Protein AF-A0A9D2RZL6-F1 (afdb_monomer_lite)

Radius of gyration: 19.82 Å; chains: 1; bounding box: 41×47×48 Å

Organism: NCBI:txid2838416

Secondary structure (DSSP, 8-state):
---HHHHHHHHHHHHHHHHHHHHHHTT--EEEEETTTSHHHHHHHHHHHHHTT-S-EEEEE---GGGGHHHHHHH-HHHHHHHHHSTT--SBHHHHHHHHT--HHHHHHHHHHHT--TT-B--HHHHHHHHHHHTT-HHHH--

Foldseek 3Di:
DDCVVVVVVVVLLVVLVVVLVVCVVVVNQEDEAEPPPRPSSLVSNVVCCVVVVNSHHYYYDYDDPLVVLLVCLQVPVLVSLCVQLDPPHDQFLLSSLVSSNDDPVLSVLQCVQVVHDRRHGADSVNSVVCSVVLVPRCSNSPD

Structure (mmCIF, N/CA/C/O backbone):
data_AF-A0A9D2RZL6-F1
#
_entry.id   AF-A0A9D2RZL6-F1
#
loop_
_atom_site.group_PDB
_atom_site.id
_atom_site.type_symbol
_atom_site.label_atom_id
_atom_site.label_alt_id
_atom_site.label_comp_id
_atom_site.label_asym_id
_atom_site.label_entity_id
_atom_site.label_seq_id
_atom_site.pdbx_PDB_ins_code
_atom_site.Cartn_x
_atom_site.Cartn_y
_atom_site.Cartn_z
_atom_site.occupancy
_atom_site.B_iso_or_equiv
_atom_site.auth_seq_id
_atom_site.auth_comp_id
_atom_site.auth_asym_id
_atom_site.auth_atom_id
_atom_site.pdbx_PDB_model_num
ATOM 1 N N . M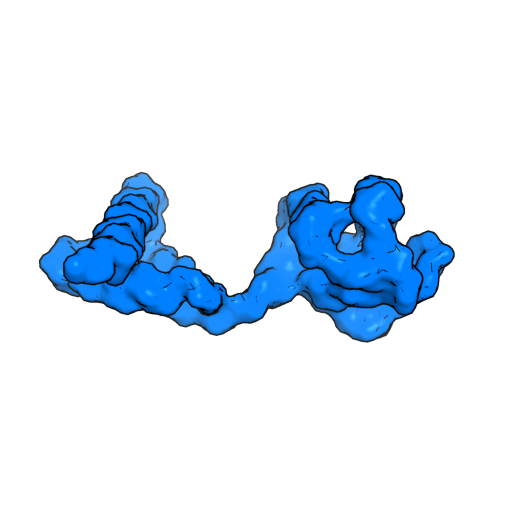ET A 1 1 ? -14.594 33.583 4.402 1.00 56.88 1 MET A N 1
ATOM 2 C CA . MET A 1 1 ? -14.049 32.587 5.346 1.00 56.88 1 MET A CA 1
ATOM 3 C C . MET A 1 1 ? -13.731 31.354 4.526 1.00 56.88 1 MET A C 1
ATOM 5 O O . MET A 1 1 ? -14.612 30.902 3.80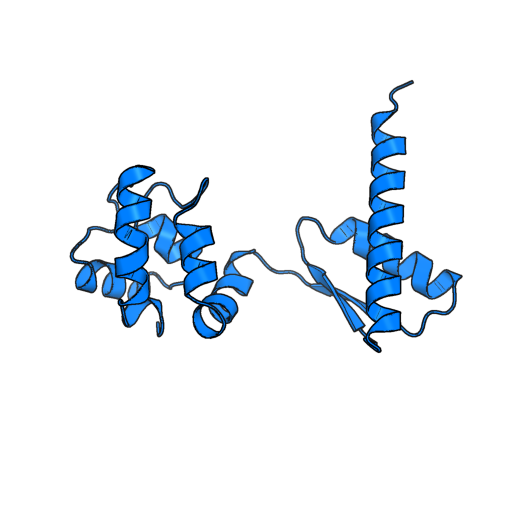8 1.00 56.88 1 MET A O 1
ATOM 9 N N . ASP A 1 2 ? -12.476 30.916 4.516 1.00 72.44 2 ASP A N 1
ATOM 10 C CA . ASP A 1 2 ? -12.023 29.840 3.632 1.00 72.44 2 ASP A CA 1
ATOM 11 C C . ASP A 1 2 ? -12.691 28.513 4.038 1.00 72.44 2 ASP A C 1
ATOM 13 O O . ASP A 1 2 ? -12.545 28.059 5.172 1.00 72.44 2 ASP A O 1
ATOM 17 N N . SER A 1 3 ? -13.515 27.939 3.158 1.00 84.38 3 SER A N 1
ATOM 18 C CA . SER A 1 3 ? -14.341 26.756 3.447 1.00 84.38 3 SER A CA 1
ATOM 19 C C . SER A 1 3 ? -13.577 25.439 3.297 1.00 84.38 3 SER A C 1
ATOM 21 O O . SER A 1 3 ? -14.080 24.386 3.695 1.00 84.38 3 SER A O 1
ATOM 23 N N . ALA A 1 4 ? -12.363 25.480 2.739 1.00 86.50 4 ALA A N 1
ATOM 24 C CA . ALA A 1 4 ? -11.558 24.294 2.466 1.00 86.50 4 ALA A CA 1
ATOM 25 C C . ALA A 1 4 ? -11.280 23.420 3.711 1.00 86.50 4 ALA A C 1
ATOM 27 O O . ALA A 1 4 ? -11.463 22.203 3.612 1.00 86.50 4 ALA A O 1
ATOM 28 N N . PRO A 1 5 ? -10.935 23.968 4.897 1.00 88.00 5 PRO A N 1
ATOM 29 C CA . PRO A 1 5 ? -10.689 23.150 6.087 1.00 88.00 5 PRO A CA 1
ATOM 30 C C . PRO A 1 5 ? -11.936 22.406 6.576 1.00 88.00 5 PRO A C 1
ATOM 32 O O . PRO A 1 5 ? -11.847 21.249 6.981 1.00 88.00 5 PRO A O 1
ATOM 35 N N . VAL A 1 6 ? -13.110 23.043 6.503 1.00 91.19 6 VAL A N 1
ATOM 36 C CA . VAL A 1 6 ? -14.385 22.443 6.931 1.00 91.19 6 VAL A CA 1
ATOM 37 C C . VAL A 1 6 ? -14.780 21.302 5.998 1.00 91.19 6 VAL A C 1
ATOM 39 O O . VAL A 1 6 ? -15.152 20.225 6.461 1.00 91.19 6 VAL A O 1
ATOM 42 N N . ILE A 1 7 ? -14.652 21.517 4.686 1.00 92.25 7 ILE A N 1
ATOM 43 C CA . ILE A 1 7 ? -14.928 20.489 3.676 1.00 92.25 7 ILE A CA 1
ATOM 44 C C . ILE A 1 7 ? -13.986 19.296 3.866 1.00 92.25 7 ILE A C 1
ATOM 46 O O . ILE A 1 7 ? -14.442 18.153 3.877 1.00 92.25 7 ILE A O 1
ATOM 50 N N . LEU A 1 8 ? -12.689 19.551 4.072 1.00 89.75 8 LEU A N 1
ATOM 51 C CA . LEU A 1 8 ? -11.700 18.497 4.291 1.00 89.75 8 LEU A CA 1
ATOM 52 C C . LEU A 1 8 ? -11.987 17.703 5.570 1.00 89.75 8 LEU A C 1
ATOM 54 O O . LEU A 1 8 ? -11.984 16.475 5.535 1.00 89.75 8 LEU A O 1
ATOM 58 N N . ALA A 1 9 ? -12.274 18.386 6.681 1.00 89.69 9 ALA A N 1
ATOM 59 C CA . ALA A 1 9 ? -12.614 17.737 7.942 1.00 89.69 9 ALA A CA 1
ATOM 60 C C . ALA A 1 9 ? -13.859 16.850 7.802 1.00 89.69 9 ALA A C 1
ATOM 62 O O . ALA A 1 9 ? -13.874 15.721 8.295 1.00 89.69 9 ALA A O 1
ATOM 63 N N . ARG A 1 10 ? -14.881 17.326 7.076 1.00 92.38 10 ARG A N 1
ATOM 64 C CA . ARG A 1 10 ? -16.096 16.549 6.823 1.00 92.38 10 ARG A CA 1
ATOM 65 C C . ARG A 1 10 ? -15.820 15.318 5.967 1.00 92.38 10 ARG A C 1
ATOM 67 O O . ARG A 1 10 ? -16.194 14.221 6.365 1.00 92.38 10 ARG A O 1
ATOM 74 N N . ALA A 1 11 ? -15.122 15.485 4.846 1.00 94.44 11 ALA A N 1
ATOM 75 C CA . ALA A 1 11 ? -14.778 14.381 3.956 1.00 94.44 11 ALA A CA 1
ATOM 76 C C . ALA A 1 11 ? -13.940 13.311 4.673 1.00 94.44 11 ALA A C 1
ATOM 78 O O . ALA A 1 11 ? -14.187 12.114 4.524 1.00 94.44 11 ALA A O 1
ATOM 79 N N . LEU A 1 12 ? -12.981 13.740 5.497 1.00 94.25 12 LEU A N 1
ATOM 80 C CA . LEU A 1 12 ? -12.170 12.851 6.318 1.00 94.25 12 LEU A CA 1
ATOM 81 C C . LEU A 1 12 ? -13.017 12.084 7.344 1.00 94.25 12 LEU A C 1
ATOM 83 O O . LEU A 1 12 ? -12.820 10.880 7.534 1.00 94.25 12 LEU A O 1
ATOM 87 N N . GLY A 1 13 ? -13.960 12.772 7.990 1.00 95.25 13 GLY A N 1
ATOM 88 C CA . GLY A 1 13 ? -14.893 12.175 8.939 1.00 95.25 13 GLY A CA 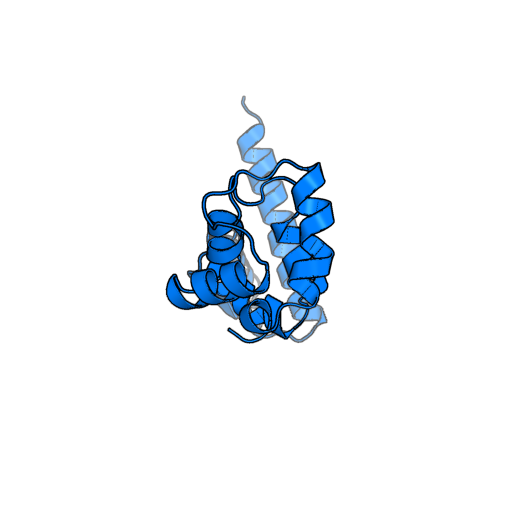1
ATOM 89 C C . GLY A 1 13 ? -15.798 11.138 8.306 1.00 95.25 13 GLY A C 1
ATOM 90 O O . GLY A 1 13 ? -15.841 10.004 8.782 1.00 95.25 13 GLY A O 1
ATOM 91 N N . ASP A 1 14 ? -16.442 11.497 7.202 1.00 96.69 14 ASP A N 1
ATOM 92 C CA . ASP A 1 14 ? -17.338 10.606 6.472 1.00 96.69 14 ASP A CA 1
ATOM 93 C C . ASP A 1 14 ? -16.578 9.366 5.964 1.00 96.69 14 ASP A C 1
ATOM 95 O O . ASP A 1 14 ? -17.045 8.238 6.133 1.00 96.69 14 ASP A O 1
ATOM 99 N N . PHE A 1 15 ? -15.358 9.540 5.436 1.00 96.94 15 PHE A N 1
ATOM 100 C CA . PHE A 1 15 ? -14.502 8.423 5.023 1.00 96.94 15 PHE A CA 1
ATOM 101 C C . PHE A 1 15 ? -14.137 7.497 6.191 1.00 96.94 15 PHE A C 1
ATOM 103 O O . PHE A 1 15 ? -14.213 6.274 6.065 1.00 96.94 15 PHE A O 1
ATOM 110 N N . THR A 1 16 ? -13.743 8.067 7.332 1.00 97.50 16 THR A N 1
ATOM 111 C CA . THR A 1 16 ? -13.306 7.284 8.496 1.00 97.50 16 THR A CA 1
ATOM 112 C C . THR A 1 16 ? -14.469 6.488 9.085 1.00 97.50 16 THR A C 1
ATOM 114 O O . THR A 1 16 ? -14.325 5.295 9.352 1.00 97.50 16 THR A O 1
ATOM 117 N N . GLN A 1 17 ? -15.644 7.110 9.215 1.00 97.75 17 GLN A N 1
ATOM 118 C CA . GLN A 1 17 ? -16.865 6.434 9.661 1.00 97.75 17 GLN A CA 1
ATOM 119 C C . GLN A 1 17 ? -17.269 5.310 8.709 1.00 97.75 17 GLN A C 1
ATOM 121 O O . GLN A 1 17 ? -17.562 4.200 9.153 1.00 97.75 17 GLN A O 1
ATOM 126 N N . TRP A 1 18 ? -17.226 5.568 7.399 1.00 98.19 18 TRP A N 1
ATOM 127 C CA . TRP A 1 18 ? -17.480 4.545 6.392 1.00 98.19 18 TRP A CA 1
ATOM 128 C C . TRP A 1 18 ? -16.513 3.360 6.534 1.00 98.19 18 TRP A C 1
ATOM 130 O O . TRP A 1 18 ? -16.955 2.211 6.557 1.00 98.19 18 TRP A O 1
ATOM 140 N N . ALA A 1 19 ? -15.210 3.613 6.698 1.00 97.88 19 ALA A N 1
ATOM 141 C CA . ALA A 1 19 ? -14.206 2.561 6.853 1.00 97.88 19 ALA A CA 1
ATOM 142 C C . ALA A 1 19 ? -14.442 1.705 8.113 1.00 97.88 19 ALA A C 1
ATOM 144 O O . ALA A 1 19 ? -14.379 0.475 8.039 1.00 97.88 19 ALA A O 1
ATOM 145 N N . LEU A 1 20 ? -14.774 2.334 9.246 1.00 98.12 20 LEU A N 1
ATOM 146 C CA . LEU A 1 20 ? -15.134 1.632 10.483 1.00 98.12 20 LEU A CA 1
ATOM 147 C C . LEU A 1 20 ? -16.411 0.800 10.313 1.00 98.12 20 LEU A C 1
ATOM 149 O O . LEU A 1 20 ? -16.426 -0.374 10.675 1.00 98.12 20 LEU A O 1
ATOM 153 N N . GLY A 1 21 ? -17.455 1.358 9.694 1.00 98.12 21 GLY A N 1
ATOM 154 C CA . GLY A 1 21 ? -18.700 0.635 9.417 1.00 98.12 21 GLY A CA 1
ATOM 155 C C . GLY A 1 21 ? -18.480 -0.598 8.537 1.00 98.12 21 GLY A C 1
ATOM 156 O O . GLY A 1 21 ? -19.038 -1.665 8.796 1.00 98.12 21 GLY A O 1
ATOM 157 N N . ARG A 1 22 ? -17.599 -0.495 7.534 1.00 98.44 22 ARG A N 1
ATOM 158 C CA . ARG A 1 22 ? -17.184 -1.638 6.705 1.00 98.44 22 ARG A CA 1
ATOM 159 C C . ARG A 1 22 ? -16.444 -2.700 7.516 1.00 98.44 22 ARG A C 1
ATOM 161 O O . ARG A 1 22 ? -16.693 -3.884 7.304 1.00 98.44 22 ARG A O 1
ATOM 168 N N . ALA A 1 23 ? -15.558 -2.295 8.425 1.00 98.00 23 ALA A N 1
ATOM 169 C CA . ALA A 1 23 ? -14.838 -3.220 9.295 1.00 98.00 23 ALA A CA 1
ATOM 170 C C . ALA A 1 23 ? -15.794 -3.971 10.237 1.00 98.00 23 ALA A C 1
ATOM 172 O O . ALA A 1 23 ? -15.713 -5.196 10.316 1.00 98.00 23 ALA A O 1
ATOM 173 N N . LEU A 1 24 ? -16.753 -3.270 10.856 1.00 97.81 24 LEU A N 1
ATOM 174 C CA . LEU A 1 24 ? -17.792 -3.881 11.695 1.00 97.81 24 LEU A CA 1
ATOM 175 C C . LEU A 1 24 ? -18.612 -4.910 10.914 1.00 97.81 24 LEU A C 1
ATOM 177 O O . LEU A 1 24 ? -18.731 -6.055 11.342 1.00 97.81 24 LEU A O 1
ATOM 181 N N . ALA A 1 25 ? -19.122 -4.526 9.739 1.00 98.12 25 ALA A N 1
ATOM 182 C CA . ALA A 1 25 ? -19.927 -5.407 8.894 1.00 98.12 25 ALA A CA 1
ATOM 183 C C . ALA A 1 25 ? -19.163 -6.664 8.437 1.00 98.12 25 ALA A C 1
ATOM 185 O O . ALA A 1 25 ? -19.767 -7.706 8.204 1.00 98.12 25 ALA A O 1
ATOM 186 N N . ALA A 1 26 ? -17.837 -6.573 8.315 1.00 97.56 26 ALA A N 1
ATOM 187 C CA . ALA A 1 26 ? -16.967 -7.685 7.943 1.00 97.56 26 ALA A CA 1
ATOM 188 C C . ALA A 1 26 ? -16.423 -8.482 9.147 1.00 97.56 26 ALA A C 1
ATOM 190 O O . ALA A 1 26 ? -15.617 -9.390 8.949 1.00 97.56 26 ALA A O 1
ATOM 191 N N . GLY A 1 27 ? -16.799 -8.140 10.387 1.00 97.25 27 GLY A N 1
ATOM 192 C CA . GLY A 1 27 ? -16.261 -8.773 11.598 1.00 97.25 27 GLY A CA 1
ATOM 193 C C . GLY A 1 27 ? -14.766 -8.510 11.833 1.00 97.25 27 GLY A C 1
ATOM 194 O O . GLY A 1 27 ? -14.103 -9.250 12.562 1.00 97.25 27 GLY A O 1
ATOM 195 N N . VAL A 1 28 ? -14.203 -7.471 11.210 1.00 97.69 28 VAL A N 1
ATOM 196 C CA . VAL A 1 28 ? -12.790 -7.106 11.340 1.00 97.69 28 VAL A CA 1
ATOM 197 C C . VAL A 1 28 ? -12.572 -6.395 12.669 1.00 97.69 28 VAL A C 1
ATOM 199 O O . VAL A 1 28 ? -13.073 -5.299 12.892 1.00 97.69 28 VAL A O 1
ATOM 202 N N . ARG A 1 29 ? -11.759 -6.999 13.539 1.00 97.31 29 ARG A N 1
ATOM 203 C CA . ARG A 1 29 ? -11.442 -6.456 14.871 1.00 97.31 29 ARG A CA 1
ATOM 204 C C . ARG A 1 29 ? -10.268 -5.484 14.897 1.00 97.31 29 ARG A C 1
ATOM 206 O O . ARG A 1 29 ? -10.030 -4.847 15.917 1.00 97.31 29 ARG A O 1
ATOM 213 N N . ARG A 1 30 ? -9.496 -5.402 13.811 1.00 97.81 30 ARG A N 1
ATOM 214 C CA . ARG A 1 30 ? -8.318 -4.539 13.729 1.00 97.81 30 ARG A CA 1
ATOM 215 C C . ARG A 1 30 ? -8.208 -3.891 12.361 1.00 97.81 30 ARG A C 1
ATOM 217 O O . ARG A 1 30 ? -8.102 -4.592 11.356 1.00 97.81 30 ARG A O 1
ATOM 224 N N . LEU A 1 31 ? -8.182 -2.564 12.342 1.00 96.69 31 LEU A N 1
ATOM 225 C CA . LEU A 1 31 ? -8.060 -1.767 11.129 1.00 96.69 31 LEU A CA 1
ATOM 226 C C . LEU A 1 31 ? -6.701 -1.065 11.101 1.00 96.69 31 LEU A C 1
ATOM 228 O O . LEU A 1 31 ? -6.343 -0.337 12.025 1.00 96.69 31 LEU A O 1
ATOM 232 N N . TYR A 1 32 ? -5.943 -1.295 10.030 1.00 95.00 32 TYR A N 1
ATOM 233 C CA . TYR A 1 32 ? -4.635 -0.679 9.829 1.00 95.00 32 TYR A CA 1
ATOM 234 C C . TYR A 1 32 ? -4.742 0.514 8.884 1.00 95.00 32 TYR A C 1
ATOM 236 O O . TYR A 1 32 ? -5.174 0.379 7.739 1.00 95.00 32 TYR A O 1
ATOM 244 N N . PHE A 1 33 ? -4.280 1.665 9.351 1.00 93.62 33 PHE A N 1
ATOM 245 C CA . PHE A 1 33 ? -4.144 2.879 8.565 1.00 93.62 33 PHE A CA 1
ATOM 246 C C . PHE A 1 33 ? -2.693 3.031 8.120 1.00 93.62 33 PHE A C 1
ATOM 248 O O . PHE A 1 33 ? -1.770 3.032 8.936 1.00 93.62 33 PHE A O 1
ATOM 255 N N . LEU A 1 34 ? -2.485 3.131 6.810 1.00 90.56 34 LEU A N 1
ATOM 256 C CA . LEU A 1 34 ? -1.148 3.175 6.223 1.00 90.56 34 LEU A CA 1
ATOM 257 C C . LEU A 1 34 ? -0.587 4.597 6.210 1.00 90.56 34 LEU A C 1
ATOM 259 O O . LEU A 1 34 ? -1.323 5.572 6.049 1.00 90.56 34 LEU A O 1
ATOM 263 N N . SER A 1 35 ? 0.735 4.715 6.319 1.00 85.62 35 SER A N 1
ATOM 264 C CA . SER A 1 35 ? 1.399 6.017 6.254 1.00 85.62 35 SER A CA 1
ATOM 265 C C . SER A 1 35 ? 1.158 6.788 4.948 1.00 85.62 35 SER A C 1
ATOM 267 O O . SER A 1 35 ? 0.837 6.189 3.921 1.00 85.62 35 SER A O 1
ATOM 269 N N . ARG A 1 36 ? 1.364 8.117 5.004 1.00 81.88 36 ARG A N 1
ATOM 270 C CA . ARG A 1 36 ? 1.035 9.160 4.004 1.00 81.88 36 ARG A CA 1
ATOM 271 C C . ARG A 1 36 ? -0.375 9.729 4.156 1.00 81.88 36 ARG A C 1
ATOM 273 O O . ARG A 1 36 ? -0.506 10.864 4.589 1.00 81.88 36 ARG A O 1
ATOM 280 N N . ASP A 1 37 ? -1.398 8.934 3.863 1.00 87.12 37 ASP A N 1
ATOM 281 C CA . ASP A 1 37 ? -2.789 9.417 3.834 1.00 87.12 37 ASP A CA 1
ATOM 282 C C . ASP A 1 37 ? -3.601 8.941 5.055 1.00 87.12 37 ASP A C 1
ATOM 284 O O . ASP A 1 37 ? -4.675 9.461 5.340 1.00 87.12 37 ASP A O 1
ATOM 288 N N . GLY A 1 38 ? -3.087 7.959 5.805 1.00 92.06 38 GLY A N 1
ATOM 289 C CA . GLY A 1 38 ? -3.798 7.324 6.914 1.00 92.06 38 GLY A CA 1
ATOM 290 C C . GLY A 1 38 ? -3.594 7.956 8.290 1.00 92.06 38 GLY A C 1
ATOM 291 O O . GLY A 1 38 ? -4.251 7.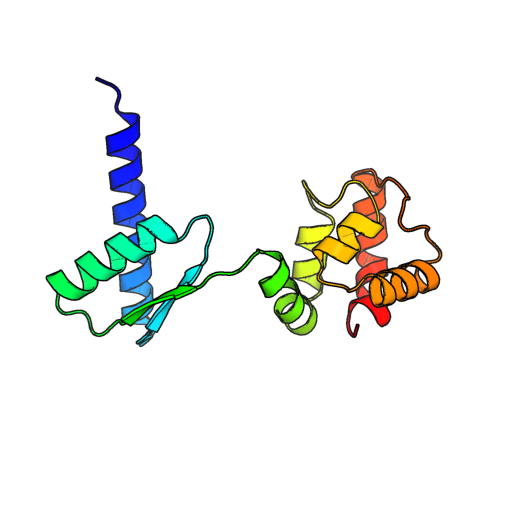513 9.222 1.00 92.06 38 GLY A O 1
ATOM 292 N N . TRP A 1 39 ? -2.743 8.978 8.451 1.00 94.00 39 TRP A N 1
ATOM 293 C CA . TRP A 1 39 ? -2.472 9.564 9.776 1.00 94.00 39 TRP A CA 1
ATOM 294 C C . TRP A 1 39 ? -3.714 10.204 10.406 1.00 94.00 39 TRP A C 1
ATOM 296 O O . TRP A 1 39 ? -4.100 9.860 11.520 1.00 94.00 39 TRP A O 1
ATOM 306 N N . TYR A 1 40 ? -4.378 11.107 9.684 1.00 95.00 40 TYR A N 1
ATOM 307 C CA . TYR A 1 40 ? -5.579 11.758 10.204 1.00 95.00 40 TYR A CA 1
ATOM 308 C C . TYR A 1 40 ? -6.787 10.810 10.319 1.00 95.00 40 TYR A C 1
ATOM 310 O O . TYR A 1 40 ? -7.447 10.851 11.357 1.00 95.00 40 TYR A O 1
ATOM 318 N N . PRO A 1 41 ? -7.062 9.908 9.349 1.00 96.25 41 PRO A N 1
ATOM 319 C CA . PRO A 1 41 ? -8.078 8.870 9.529 1.00 96.25 41 PRO A CA 1
ATOM 320 C C . PRO A 1 41 ? -7.808 7.951 10.725 1.00 96.25 41 PRO A C 1
ATOM 322 O O . PRO A 1 41 ? -8.746 7.562 11.407 1.00 96.25 41 PRO A O 1
ATOM 325 N N . PHE A 1 42 ? -6.542 7.624 11.010 1.00 97.38 42 PHE A N 1
ATOM 326 C CA . PHE A 1 42 ? -6.161 6.837 12.184 1.00 97.38 42 PHE A CA 1
ATOM 327 C C . PHE A 1 42 ? -6.546 7.544 13.481 1.00 97.38 42 PHE A C 1
ATOM 329 O O . PHE A 1 42 ? -7.262 6.970 14.297 1.00 97.38 42 PHE A O 1
ATOM 336 N N . GLN A 1 43 ? -6.123 8.801 13.638 1.00 97.12 43 GLN A N 1
ATOM 337 C CA . GLN A 1 43 ? -6.426 9.601 14.826 1.00 97.12 43 GLN A CA 1
ATOM 338 C C . GLN A 1 43 ? -7.936 9.757 15.032 1.00 97.12 43 GLN A C 1
ATOM 340 O O . GLN A 1 43 ? -8.445 9.599 16.143 1.00 97.12 43 GLN A O 1
ATOM 345 N N . LEU A 1 44 ? -8.670 10.016 13.948 1.00 96.94 44 LEU A N 1
ATOM 346 C CA . LEU A 1 44 ? -10.121 10.111 14.005 1.00 96.94 44 LEU A CA 1
ATOM 347 C C . LEU A 1 44 ? -10.768 8.757 14.316 1.00 96.94 44 LEU A C 1
ATOM 349 O O . LEU A 1 44 ? -11.682 8.691 15.130 1.00 96.94 44 LEU A O 1
ATOM 353 N N . GLY A 1 45 ? -10.271 7.673 13.726 1.00 97.44 45 GLY A N 1
ATOM 354 C CA . GLY A 1 45 ? -10.744 6.319 13.982 1.00 97.44 45 GLY A CA 1
ATOM 355 C C . GLY A 1 45 ? -10.567 5.916 15.444 1.00 97.44 45 GLY A C 1
ATOM 356 O O . GLY A 1 45 ? -11.491 5.373 16.036 1.00 97.44 45 GLY A O 1
ATOM 357 N N . GLU A 1 46 ? -9.427 6.234 16.061 1.00 98.06 46 GLU A N 1
ATOM 358 C CA . GLU A 1 46 ? -9.205 6.020 17.498 1.00 98.06 46 GLU A CA 1
ATOM 359 C C . GLU A 1 46 ? -10.173 6.828 18.372 1.00 98.06 46 GLU A C 1
ATOM 361 O O . GLU A 1 46 ? -10.667 6.328 19.386 1.00 98.06 46 GLU A O 1
ATOM 366 N N . ALA A 1 47 ? -10.450 8.082 18.004 1.00 97.62 47 ALA A N 1
ATOM 367 C CA . ALA A 1 47 ? -11.412 8.913 18.722 1.00 97.62 47 ALA A CA 1
ATOM 368 C C . ALA A 1 47 ? -12.838 8.349 18.616 1.00 97.62 47 ALA A C 1
ATOM 370 O O . ALA A 1 47 ? -13.525 8.239 19.630 1.00 97.62 47 ALA A O 1
ATOM 371 N N . LEU A 1 48 ? -13.258 7.936 17.417 1.00 97.31 48 LEU A N 1
ATOM 372 C CA . LEU A 1 48 ? -14.581 7.361 17.166 1.00 97.31 48 LEU A CA 1
ATOM 373 C C . LEU A 1 48 ? -14.755 5.997 17.839 1.00 97.31 48 LEU A C 1
ATOM 375 O O . LEU A 1 48 ? -15.763 5.784 18.506 1.00 97.31 48 LEU A O 1
ATOM 379 N N . CYS A 1 49 ? -13.772 5.094 17.733 1.00 97.94 49 CYS A N 1
ATOM 380 C CA . CYS A 1 49 ? -13.839 3.791 18.397 1.00 97.94 49 CYS A CA 1
ATOM 381 C C . CYS A 1 49 ? -13.984 3.934 19.914 1.00 97.94 49 CYS A C 1
ATOM 383 O O . CYS A 1 49 ? -14.798 3.231 20.503 1.00 97.94 49 CYS A O 1
ATOM 385 N N . ARG A 1 50 ? -13.251 4.867 20.540 1.00 97.75 50 ARG A N 1
ATOM 386 C CA . ARG A 1 50 ? -13.399 5.151 21.977 1.00 97.75 50 ARG A CA 1
ATOM 387 C C . ARG A 1 50 ? -14.738 5.804 22.311 1.00 97.75 50 ARG A C 1
ATOM 389 O O . ARG A 1 50 ? -15.361 5.426 23.292 1.00 97.75 50 ARG A O 1
ATOM 396 N N . GLY A 1 51 ? -15.171 6.783 21.518 1.00 97.62 51 GLY A N 1
ATOM 397 C CA . GLY A 1 51 ? -16.405 7.530 21.773 1.00 97.62 51 GLY A CA 1
ATOM 398 C C . GLY A 1 51 ? -17.684 6.712 21.580 1.00 97.62 51 GLY A C 1
ATOM 399 O O . GLY A 1 51 ? -18.699 7.028 22.191 1.00 97.62 51 GLY A O 1
ATOM 400 N N . TRP A 1 52 ? -17.642 5.677 20.740 1.00 97.25 52 TRP A N 1
ATOM 401 C CA . TRP A 1 52 ? -18.790 4.825 20.407 1.00 97.25 52 TRP A CA 1
ATOM 402 C C . TRP A 1 52 ? -18.662 3.387 20.920 1.00 97.25 52 TRP A C 1
ATOM 404 O O . TRP A 1 52 ? -19.482 2.550 20.555 1.00 97.25 52 TRP A O 1
ATOM 414 N N . ASP A 1 53 ? -17.636 3.099 21.724 1.00 97.38 53 ASP A N 1
ATOM 415 C CA . ASP A 1 53 ? -17.340 1.764 22.262 1.00 97.38 53 ASP A CA 1
ATOM 416 C C . ASP A 1 53 ? -17.305 0.666 21.178 1.00 97.38 53 ASP A C 1
ATOM 418 O O . ASP A 1 53 ? -17.892 -0.412 21.293 1.00 97.38 53 ASP A O 1
ATOM 422 N N . LEU A 1 54 ? -16.641 0.961 20.054 1.00 97.69 54 LEU A N 1
ATOM 423 C CA . LEU A 1 54 ? -16.554 0.012 18.946 1.00 97.69 54 LEU A CA 1
ATOM 424 C C . LEU A 1 54 ? -15.514 -1.078 19.240 1.00 97.69 54 LEU A C 1
ATOM 426 O O . LEU A 1 54 ? -14.390 -0.761 19.636 1.00 97.69 54 LEU A O 1
ATOM 430 N N . PRO A 1 55 ? -15.789 -2.353 18.902 1.00 97.50 55 PRO A N 1
ATOM 431 C CA . PRO A 1 55 ? -14.852 -3.463 19.083 1.00 97.50 55 PRO A CA 1
ATOM 432 C C . PRO A 1 55 ? -13.758 -3.506 17.995 1.00 97.50 55 PRO A C 1
ATOM 434 O O . PRO A 1 55 ? -13.367 -4.585 17.537 1.00 97.50 55 PRO A O 1
ATOM 437 N N . ILE A 1 56 ? -13.275 -2.341 17.551 1.00 98.25 56 ILE A N 1
ATOM 438 C CA . ILE A 1 56 ? -12.235 -2.202 16.530 1.00 98.25 56 ILE A CA 1
ATOM 439 C C . ILE A 1 56 ? -11.004 -1.533 17.130 1.00 98.25 56 ILE A C 1
ATOM 441 O O . ILE A 1 56 ? -11.038 -0.386 17.568 1.00 98.25 56 ILE A O 1
ATOM 445 N N . GLU A 1 57 ? -9.880 -2.230 17.040 1.00 98.12 57 GLU A N 1
ATOM 446 C CA . GLU A 1 57 ? -8.564 -1.673 17.306 1.00 98.12 57 GLU A CA 1
ATOM 447 C C . GLU A 1 57 ? -8.022 -0.964 16.055 1.00 98.12 57 GLU A C 1
ATOM 449 O O . GLU A 1 57 ? -7.758 -1.593 15.025 1.00 98.12 57 GLU A O 1
ATOM 454 N N . CYS A 1 58 ? -7.819 0.346 16.143 1.00 97.94 58 CYS A N 1
ATOM 455 C CA . CYS A 1 58 ? -7.143 1.118 15.105 1.00 97.94 58 CYS A CA 1
ATOM 456 C C . CYS A 1 58 ? -5.624 1.036 15.309 1.00 97.94 58 CYS A C 1
ATOM 458 O O . CYS A 1 58 ? -5.130 1.242 16.414 1.00 97.94 58 CYS A O 1
ATOM 460 N N . ARG A 1 59 ? -4.861 0.751 14.248 1.00 97.12 59 ARG A N 1
ATOM 461 C CA . ARG A 1 59 ? -3.390 0.787 14.274 1.00 97.12 59 ARG A CA 1
ATOM 462 C C . ARG A 1 59 ? -2.843 1.611 13.127 1.00 97.12 59 ARG A C 1
ATOM 464 O O . ARG A 1 59 ? -3.335 1.521 12.005 1.00 97.12 59 ARG A O 1
ATOM 471 N N . TYR A 1 60 ? -1.768 2.342 13.390 1.00 94.56 60 TYR A N 1
ATOM 472 C CA . TYR A 1 60 ? -1.011 3.020 12.350 1.00 94.56 60 TYR A CA 1
ATOM 473 C C . TYR A 1 60 ? 0.188 2.181 11.922 1.00 94.56 60 TYR A C 1
ATOM 475 O O . TYR A 1 60 ? 0.935 1.675 12.760 1.00 94.56 60 TYR A O 1
ATOM 483 N N . LEU A 1 61 ? 0.369 2.024 10.613 1.00 90.81 61 LEU A N 1
ATOM 484 C CA . LEU A 1 61 ? 1.452 1.231 10.052 1.00 90.81 61 LEU A CA 1
ATOM 485 C C . LEU A 1 61 ? 2.351 2.087 9.165 1.00 90.81 61 LEU A C 1
ATOM 487 O O . LEU A 1 61 ? 1.954 2.560 8.095 1.00 90.81 61 LEU A O 1
ATOM 491 N N . TYR A 1 62 ? 3.591 2.245 9.620 1.00 86.62 62 TYR A N 1
ATOM 492 C CA . TYR A 1 62 ? 4.653 2.900 8.871 1.00 86.62 62 TYR A CA 1
ATOM 493 C C . TYR A 1 62 ? 5.049 2.033 7.678 1.00 86.62 62 TYR A C 1
ATOM 495 O O . TYR A 1 62 ? 5.391 0.862 7.833 1.00 86.62 62 TYR A O 1
ATOM 503 N N . GLY A 1 63 ? 5.018 2.600 6.475 1.00 80.44 63 GLY A N 1
ATOM 504 C CA . GLY A 1 63 ? 5.429 1.865 5.291 1.00 80.44 63 GLY A CA 1
ATOM 505 C C . GLY A 1 63 ? 5.365 2.697 4.024 1.00 80.44 63 GLY A C 1
ATOM 506 O O . GLY A 1 63 ? 4.315 3.216 3.643 1.00 80.44 63 GLY A O 1
ATOM 507 N N . SER A 1 64 ? 6.488 2.768 3.312 1.00 80.06 64 SER A N 1
ATOM 508 C CA . SER A 1 64 ? 6.482 3.292 1.947 1.00 80.06 64 SER A CA 1
ATOM 509 C C . SER A 1 64 ? 5.592 2.423 1.049 1.00 80.06 64 SER A C 1
ATOM 511 O O . SER A 1 64 ? 5.470 1.217 1.263 1.00 80.06 64 SER A O 1
ATOM 513 N N . ARG A 1 65 ? 5.033 2.998 -0.025 1.00 75.25 65 ARG A N 1
ATOM 514 C CA . ARG A 1 65 ? 4.312 2.226 -1.060 1.00 75.25 65 ARG A CA 1
ATOM 515 C C . ARG A 1 65 ? 5.119 1.032 -1.581 1.00 75.25 65 ARG A C 1
ATOM 517 O O . ARG A 1 65 ? 4.531 0.028 -1.958 1.00 75.25 65 ARG A O 1
ATOM 524 N N . ARG A 1 66 ? 6.453 1.130 -1.569 1.00 78.56 66 ARG A N 1
ATOM 525 C CA . ARG A 1 66 ? 7.366 0.069 -2.004 1.00 78.56 66 ARG A CA 1
ATOM 526 C C . ARG A 1 66 ? 7.283 -1.180 -1.124 1.00 78.56 66 ARG A C 1
ATOM 528 O O . ARG A 1 66 ? 7.275 -2.274 -1.668 1.00 78.56 66 ARG A O 1
ATOM 535 N N . ALA A 1 67 ? 7.135 -1.030 0.195 1.00 81.06 67 ALA A N 1
ATOM 536 C CA . ALA A 1 67 ? 7.004 -2.174 1.108 1.00 81.06 67 ALA A CA 1
ATOM 537 C C . ALA A 1 67 ? 5.788 -3.058 0.768 1.00 81.06 67 ALA A C 1
ATOM 539 O O . ALA A 1 67 ? 5.806 -4.265 0.976 1.00 81.06 67 ALA A O 1
ATOM 540 N N . TRP A 1 68 ? 4.753 -2.455 0.180 1.00 78.75 68 TRP A N 1
ATOM 541 C CA . TRP A 1 68 ? 3.515 -3.128 -0.213 1.00 78.75 68 TRP A CA 1
ATOM 542 C C . TRP A 1 68 ? 3.554 -3.739 -1.615 1.00 78.75 68 TRP A C 1
ATOM 544 O O . TRP A 1 68 ? 2.680 -4.534 -1.959 1.00 78.75 68 TRP A O 1
ATOM 554 N N . ARG A 1 69 ? 4.551 -3.387 -2.434 1.00 84.06 69 ARG A N 1
ATOM 555 C CA . ARG A 1 69 ? 4.648 -3.861 -3.820 1.00 84.06 69 ARG A CA 1
ATOM 556 C C . ARG A 1 69 ? 5.203 -5.276 -3.931 1.00 84.06 69 ARG A C 1
ATOM 558 O O . ARG A 1 69 ? 4.719 -6.004 -4.785 1.00 84.06 69 ARG A O 1
ATOM 565 N N . LEU A 1 70 ? 6.087 -5.696 -3.026 1.00 79.31 70 LEU A N 1
ATOM 566 C CA . LEU A 1 70 ? 6.569 -7.083 -2.965 1.00 79.31 70 LEU A CA 1
ATOM 567 C C . LEU A 1 70 ? 5.424 -8.089 -2.703 1.00 79.31 70 LEU A C 1
ATOM 569 O O . LEU A 1 70 ? 5.234 -8.992 -3.515 1.00 79.31 70 LEU A O 1
ATOM 573 N N . PRO A 1 71 ? 4.562 -7.916 -1.675 1.00 84.50 71 PRO A N 1
ATOM 574 C CA . PRO A 1 71 ? 3.381 -8.770 -1.515 1.00 84.50 71 PRO A CA 1
ATOM 575 C C . PRO A 1 71 ? 2.429 -8.735 -2.718 1.00 84.50 71 PRO A C 1
ATOM 577 O O . PRO A 1 71 ? 1.824 -9.751 -3.059 1.00 84.50 71 PRO A O 1
ATOM 580 N N . LEU A 1 72 ? 2.281 -7.570 -3.364 1.00 86.88 72 LEU A N 1
ATOM 581 C CA . LEU A 1 72 ? 1.445 -7.440 -4.555 1.00 86.88 72 LEU A CA 1
ATOM 582 C C . LEU A 1 72 ? 2.041 -8.186 -5.754 1.00 86.88 72 LEU A C 1
ATOM 584 O O . LEU A 1 72 ? 1.275 -8.784 -6.497 1.00 86.88 72 LEU A O 1
ATOM 588 N N . ALA A 1 73 ? 3.368 -8.203 -5.914 1.00 84.12 73 ALA A N 1
ATOM 589 C CA . ALA A 1 73 ? 4.050 -8.955 -6.968 1.00 84.12 73 ALA A CA 1
ATOM 590 C C . ALA A 1 73 ? 3.676 -10.441 -6.918 1.00 84.12 73 ALA A C 1
ATOM 592 O O . ALA A 1 73 ? 3.345 -11.026 -7.943 1.00 84.12 73 ALA A O 1
ATOM 593 N N . HIS A 1 74 ? 3.646 -11.023 -5.716 1.00 84.12 74 HIS A N 1
ATOM 594 C CA . HIS A 1 74 ? 3.279 -12.427 -5.528 1.00 84.12 74 HIS A CA 1
ATOM 595 C C . HIS A 1 74 ? 1.770 -12.686 -5.620 1.00 84.12 74 HIS A C 1
ATOM 597 O O . HIS A 1 74 ? 1.359 -13.750 -6.073 1.00 84.12 74 HIS A O 1
ATOM 603 N N . ARG A 1 75 ? 0.932 -11.745 -5.166 1.00 89.19 75 ARG A N 1
ATOM 604 C CA . ARG A 1 75 ? -0.526 -11.945 -5.100 1.00 89.19 75 ARG A CA 1
ATOM 605 C C . ARG A 1 75 ? -1.247 -11.610 -6.404 1.00 89.19 75 ARG A C 1
ATOM 607 O O . ARG A 1 75 ? -2.230 -12.263 -6.735 1.00 89.19 75 ARG A O 1
ATOM 614 N N . ASP A 1 76 ? -0.817 -10.552 -7.082 1.00 92.75 76 ASP A N 1
ATOM 615 C CA . ASP A 1 76 ? -1.432 -10.021 -8.300 1.00 92.75 76 ASP A CA 1
ATOM 616 C C . ASP A 1 76 ? -0.388 -9.237 -9.131 1.00 92.75 76 ASP A C 1
ATOM 618 O O . ASP A 1 76 ? -0.363 -7.995 -9.133 1.00 92.75 76 ASP A O 1
ATOM 622 N N . PRO A 1 77 ? 0.511 -9.955 -9.831 1.00 90.44 77 PRO A N 1
ATOM 623 C CA . PRO A 1 77 ? 1.570 -9.324 -10.610 1.00 90.44 77 PRO A CA 1
ATOM 624 C C . PRO A 1 77 ? 1.036 -8.466 -11.763 1.00 90.44 77 PRO A C 1
ATOM 626 O O . PRO A 1 77 ? 1.627 -7.433 -12.082 1.00 90.44 77 PRO A O 1
ATOM 629 N N . ALA A 1 78 ? -0.113 -8.828 -12.343 1.00 92.88 78 ALA A N 1
ATOM 630 C CA . ALA A 1 78 ? -0.782 -8.035 -13.374 1.00 92.88 78 ALA A CA 1
ATOM 631 C C . ALA A 1 78 ? -1.147 -6.640 -12.854 1.00 92.88 78 ALA A C 1
ATOM 633 O O . ALA A 1 78 ? -0.845 -5.626 -13.493 1.00 92.88 78 ALA A O 1
ATOM 634 N N . ARG A 1 79 ? -1.728 -6.567 -11.652 1.00 92.19 79 ARG A N 1
ATOM 635 C CA . ARG A 1 79 ? -2.044 -5.290 -11.010 1.00 92.19 79 ARG A CA 1
ATOM 636 C C . ARG A 1 79 ? -0.798 -4.494 -10.651 1.00 92.19 79 ARG A C 1
ATOM 638 O O . ARG A 1 79 ? -0.811 -3.274 -10.826 1.00 92.19 79 ARG A O 1
ATOM 645 N N . LEU A 1 80 ? 0.267 -5.139 -10.170 1.00 91.06 80 LEU A N 1
ATOM 646 C CA . LEU A 1 80 ? 1.536 -4.454 -9.907 1.00 91.06 80 LEU A CA 1
ATOM 647 C C . LEU A 1 80 ? 2.094 -3.820 -11.187 1.00 91.06 80 LEU A C 1
ATOM 649 O O . LEU A 1 80 ? 2.378 -2.622 -11.205 1.00 91.06 80 LEU A O 1
ATOM 653 N N . VAL A 1 81 ? 2.212 -4.597 -12.263 1.00 92.31 81 VAL A N 1
ATOM 654 C CA . VAL A 1 81 ? 2.732 -4.116 -13.549 1.00 92.31 81 VAL A CA 1
ATOM 655 C C . VAL A 1 81 ? 1.867 -2.985 -14.101 1.00 92.31 81 VAL A C 1
ATOM 657 O O . VAL A 1 81 ? 2.405 -1.965 -14.526 1.00 92.31 81 VAL A O 1
ATOM 660 N N . GLY A 1 82 ? 0.538 -3.087 -14.012 1.00 91.31 82 GLY A N 1
ATOM 661 C CA . GLY A 1 82 ? -0.364 -1.999 -14.401 1.00 91.31 82 GLY A CA 1
ATOM 662 C C . GLY A 1 82 ? -0.112 -0.698 -13.628 1.00 91.31 82 GLY A C 1
ATOM 663 O O . GLY A 1 82 ? -0.138 0.387 -14.209 1.00 91.31 82 GLY A O 1
ATOM 664 N N . GLN A 1 83 ? 0.196 -0.787 -12.329 1.00 88.75 83 GLN A N 1
ATOM 665 C CA . GLN A 1 83 ? 0.555 0.379 -11.514 1.00 88.75 83 GLN A CA 1
ATOM 666 C C . GLN A 1 83 ? 1.932 0.953 -11.868 1.00 88.75 83 GLN A C 1
ATOM 668 O O . GLN A 1 83 ? 2.110 2.169 -11.834 1.00 88.75 83 GLN A O 1
ATOM 673 N N . LEU A 1 84 ? 2.908 0.098 -12.175 1.00 89.38 84 LEU A N 1
ATOM 674 C CA . LEU A 1 84 ? 4.280 0.502 -12.493 1.00 89.38 84 LEU A CA 1
ATOM 675 C C . LEU A 1 84 ? 4.405 1.104 -13.894 1.00 89.38 84 LEU A C 1
ATOM 677 O O . LEU A 1 84 ? 5.098 2.100 -14.077 1.00 89.38 84 LEU A O 1
ATOM 681 N N . CYS A 1 85 ? 3.725 0.521 -14.876 1.00 89.44 85 CYS A N 1
ATOM 682 C CA . CYS A 1 85 ? 3.759 0.952 -16.273 1.00 89.44 85 CYS A CA 1
ATOM 683 C C . CYS A 1 85 ? 2.696 2.017 -16.599 1.00 89.44 85 CYS A C 1
AT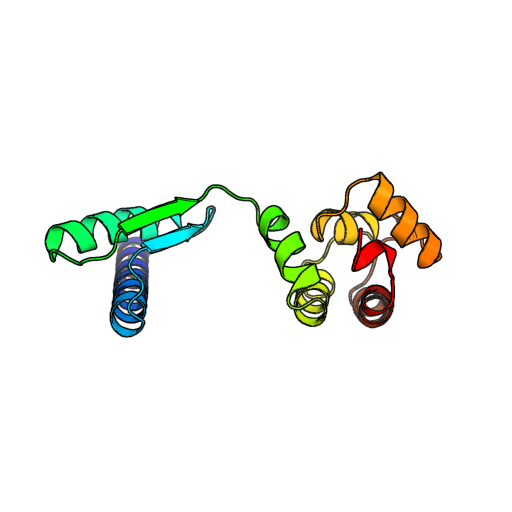OM 685 O O . CYS A 1 85 ? 2.648 2.513 -17.725 1.00 89.44 85 CYS A O 1
ATOM 687 N N . GLY A 1 86 ? 1.854 2.383 -15.627 1.00 82.75 86 GLY A N 1
ATOM 688 C CA . GLY A 1 86 ? 0.857 3.446 -15.739 1.00 82.75 86 GLY A CA 1
ATOM 689 C C . GLY A 1 86 ? 1.436 4.867 -15.652 1.00 82.75 86 GLY A C 1
ATOM 690 O O . GLY A 1 86 ? 2.650 5.096 -15.680 1.00 82.75 86 GLY A O 1
ATOM 691 N N . LYS A 1 87 ? 0.547 5.863 -15.529 1.00 68.75 87 LYS A N 1
ATOM 692 C CA . LYS A 1 87 ? 0.943 7.270 -15.346 1.00 68.75 87 LYS A CA 1
ATOM 693 C C . LYS A 1 87 ? 1.686 7.427 -14.010 1.00 68.75 87 LYS A C 1
ATOM 695 O O . LYS A 1 87 ? 1.116 7.162 -12.957 1.00 68.75 87 LYS A O 1
ATOM 700 N N . GLY A 1 88 ? 2.946 7.864 -14.063 1.00 66.94 88 GLY A N 1
ATOM 701 C CA . GLY A 1 88 ? 3.794 8.053 -12.877 1.00 66.94 88 GLY A CA 1
ATOM 702 C C . GLY A 1 88 ? 4.707 6.873 -12.519 1.00 66.94 88 GLY A C 1
ATOM 703 O O . GLY A 1 88 ? 5.309 6.888 -11.446 1.00 66.94 88 GLY A O 1
ATOM 704 N N . GLY A 1 89 ? 4.844 5.870 -13.398 1.00 65.00 89 GLY A N 1
ATOM 705 C CA . GLY A 1 89 ? 5.960 4.920 -13.324 1.00 65.00 89 GLY A CA 1
ATOM 706 C C . GLY A 1 89 ? 7.311 5.640 -13.344 1.00 65.00 89 GLY A C 1
ATOM 707 O O . GLY A 1 89 ? 7.389 6.784 -13.792 1.00 65.00 89 GLY A O 1
ATOM 708 N N . GLY A 1 90 ? 8.384 4.998 -12.900 1.00 72.88 90 GLY A N 1
ATOM 709 C CA . GLY A 1 90 ? 9.741 5.560 -12.937 1.00 72.88 90 GLY A CA 1
ATOM 710 C C . GLY A 1 90 ? 10.155 6.182 -14.281 1.00 72.88 90 GLY A C 1
ATOM 711 O O . GLY A 1 90 ? 9.585 5.837 -15.315 1.00 72.88 90 GLY A O 1
ATOM 712 N N . ALA A 1 91 ? 11.100 7.126 -14.301 1.00 81.31 91 ALA A N 1
ATOM 713 C CA . ALA A 1 91 ? 11.561 7.734 -15.555 1.00 81.31 91 ALA A CA 1
ATOM 714 C C . ALA A 1 91 ? 12.332 6.716 -16.412 1.00 81.31 91 ALA A C 1
ATOM 716 O O . ALA A 1 91 ? 12.229 6.742 -17.641 1.00 81.31 91 ALA A O 1
ATOM 717 N N . THR A 1 92 ? 13.021 5.788 -15.747 1.00 92.88 92 THR A N 1
ATOM 718 C CA . THR A 1 92 ? 13.840 4.737 -16.354 1.00 92.88 92 THR A CA 1
ATOM 719 C C . THR A 1 92 ? 13.344 3.323 -16.030 1.00 92.88 92 THR A C 1
ATOM 721 O O . THR A 1 92 ? 12.462 3.129 -15.185 1.00 92.88 92 THR A O 1
ATOM 724 N N . LEU A 1 93 ? 13.918 2.308 -16.688 1.00 92.56 93 LEU A N 1
ATOM 725 C CA . LEU A 1 93 ? 13.699 0.903 -16.323 1.00 92.56 93 LEU A CA 1
ATOM 726 C C . LEU A 1 93 ? 14.123 0.632 -14.871 1.00 92.56 93 LEU A C 1
ATOM 728 O O . LEU A 1 93 ? 13.372 0.012 -14.120 1.00 92.56 93 LEU A O 1
ATOM 732 N N . GLY A 1 94 ? 15.291 1.128 -14.464 1.00 92.88 94 GLY A N 1
ATOM 733 C CA . GLY A 1 94 ? 15.820 0.992 -13.110 1.00 92.88 94 GLY A CA 1
ATOM 734 C C . GLY A 1 94 ? 14.877 1.594 -12.076 1.00 92.88 94 GLY A C 1
ATOM 735 O O . GLY A 1 94 ? 14.565 0.945 -11.080 1.00 92.88 94 GLY A O 1
ATOM 736 N N . ASP A 1 95 ? 14.315 2.774 -12.355 1.00 90.88 95 ASP A N 1
ATOM 737 C CA . ASP A 1 95 ? 13.314 3.381 -11.479 1.00 90.88 95 ASP A CA 1
ATOM 738 C C . ASP A 1 95 ? 12.071 2.499 -11.338 1.00 90.88 95 ASP A C 1
ATOM 740 O O . ASP A 1 95 ? 11.527 2.399 -10.242 1.00 90.88 95 ASP A O 1
ATOM 744 N N . ILE A 1 96 ? 11.602 1.871 -12.425 1.00 91.81 96 ILE A N 1
ATOM 745 C CA . ILE A 1 96 ? 10.451 0.955 -12.408 1.00 91.81 96 ILE A CA 1
ATOM 746 C C . ILE A 1 96 ? 10.752 -0.287 -11.558 1.00 91.81 96 ILE A C 1
ATOM 748 O O . ILE A 1 96 ? 9.927 -0.660 -10.722 1.00 91.81 96 ILE A O 1
ATOM 752 N N . LEU A 1 97 ? 11.923 -0.903 -11.733 1.00 91.88 97 LEU A N 1
ATOM 753 C CA . LEU A 1 97 ? 12.335 -2.097 -10.986 1.00 91.88 97 LEU A CA 1
ATOM 754 C C . LEU A 1 97 ? 12.549 -1.780 -9.498 1.00 91.88 97 LEU A C 1
ATOM 756 O O . LEU A 1 97 ? 12.018 -2.467 -8.626 1.00 91.88 97 LEU A O 1
ATOM 760 N N . PHE A 1 98 ? 13.216 -0.667 -9.191 1.00 90.12 98 PHE A N 1
ATOM 761 C CA . PHE A 1 98 ? 13.358 -0.162 -7.825 1.00 90.12 98 PHE A CA 1
ATOM 762 C C . PHE A 1 98 ? 11.997 0.113 -7.181 1.00 90.12 98 PHE A C 1
ATOM 764 O O . PHE A 1 98 ? 11.742 -0.213 -6.017 1.00 90.12 98 PHE A O 1
ATOM 771 N N . GLN A 1 99 ? 11.088 0.704 -7.954 1.00 88.38 99 GLN A N 1
ATOM 772 C CA . GLN A 1 99 ? 9.724 0.954 -7.537 1.00 88.38 99 GLN A CA 1
ATOM 773 C C . GLN A 1 99 ? 8.949 -0.332 -7.267 1.00 88.38 99 GLN A C 1
ATOM 775 O O . GLN A 1 99 ? 8.118 -0.313 -6.361 1.00 88.38 99 GLN A O 1
ATOM 780 N N . ALA A 1 100 ? 9.202 -1.415 -7.999 1.00 89.19 100 ALA A N 1
ATOM 781 C CA . ALA A 1 100 ? 8.606 -2.728 -7.763 1.00 89.19 100 ALA A CA 1
ATOM 782 C C . ALA A 1 100 ? 9.080 -3.379 -6.451 1.00 89.19 100 ALA A C 1
ATOM 784 O O . ALA A 1 100 ? 8.393 -4.249 -5.926 1.00 89.19 100 ALA A O 1
ATOM 785 N N . GLY A 1 101 ? 10.183 -2.889 -5.877 1.00 88.31 101 GLY A N 1
ATOM 786 C CA . GLY A 1 101 ? 10.742 -3.379 -4.618 1.00 88.31 101 GLY A CA 1
ATOM 787 C C . GLY A 1 101 ? 12.005 -4.216 -4.776 1.00 88.31 101 GLY A C 1
ATOM 788 O O . GLY A 1 101 ? 12.485 -4.718 -3.766 1.00 88.31 101 GLY A O 1
ATOM 789 N N . LEU A 1 102 ? 12.546 -4.327 -5.994 1.00 90.19 102 LEU A N 1
ATOM 790 C CA . LEU A 1 102 ? 13.750 -5.107 -6.264 1.00 90.19 102 LEU A CA 1
ATOM 791 C C . LEU A 1 102 ? 14.997 -4.436 -5.671 1.00 90.19 102 LEU A C 1
ATOM 793 O O . LEU A 1 102 ? 15.138 -3.205 -5.686 1.00 90.19 102 LEU A O 1
ATOM 797 N N . SER A 1 103 ? 15.922 -5.260 -5.183 1.00 89.75 103 SER A N 1
ATOM 798 C CA . SER A 1 103 ? 17.279 -4.843 -4.834 1.00 89.75 103 SER A CA 1
ATOM 799 C C . SER A 1 103 ? 18.086 -4.479 -6.093 1.00 89.75 103 SER A C 1
ATOM 801 O O . SER A 1 103 ? 17.732 -4.894 -7.199 1.00 89.75 103 SER A O 1
ATOM 803 N N . PRO A 1 104 ? 19.208 -3.741 -5.980 1.00 91.31 104 PRO A N 1
ATOM 804 C CA . PRO A 1 104 ? 20.050 -3.426 -7.140 1.00 91.31 104 PRO A CA 1
ATOM 805 C C . PRO A 1 104 ? 20.533 -4.667 -7.908 1.00 91.31 104 PRO A C 1
ATOM 807 O O . PRO A 1 104 ? 20.665 -4.633 -9.131 1.00 91.31 104 PRO A O 1
ATOM 810 N N . ARG A 1 105 ? 20.762 -5.7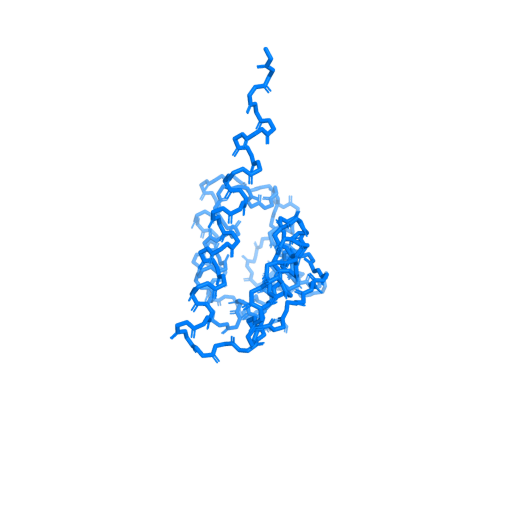79 -7.196 1.00 92.19 105 ARG A N 1
ATOM 811 C CA . ARG A 1 105 ? 21.174 -7.055 -7.791 1.00 92.19 105 ARG A CA 1
ATOM 812 C C . ARG A 1 105 ? 20.040 -7.690 -8.598 1.00 92.19 105 ARG A C 1
ATOM 814 O O . ARG A 1 105 ? 20.262 -8.086 -9.738 1.00 92.19 105 ARG A O 1
ATOM 821 N N . GLU A 1 106 ? 18.842 -7.761 -8.023 1.00 92.56 106 GLU A N 1
ATOM 822 C CA . GLU A 1 106 ? 17.643 -8.284 -8.697 1.00 92.56 106 GLU A CA 1
ATOM 823 C C . GLU A 1 106 ? 17.271 -7.427 -9.907 1.00 92.56 106 GLU A C 1
ATOM 825 O O . GLU A 1 106 ? 16.991 -7.953 -10.982 1.00 92.56 106 GLU A O 1
ATOM 830 N N . ALA A 1 107 ? 17.341 -6.099 -9.767 1.00 93.12 107 ALA A N 1
ATOM 831 C CA . ALA A 1 107 ? 17.098 -5.171 -10.863 1.00 93.12 107 ALA A CA 1
ATOM 832 C C . ALA A 1 107 ? 18.089 -5.393 -12.018 1.00 93.12 107 ALA A C 1
ATOM 834 O O . ALA A 1 107 ? 17.681 -5.411 -13.177 1.00 93.12 107 ALA A O 1
ATOM 835 N N . GLY A 1 108 ? 19.368 -5.644 -11.710 1.00 94.12 108 GLY A N 1
ATOM 836 C CA . GLY A 1 108 ? 20.375 -6.017 -12.705 1.00 94.12 108 GLY A CA 1
ATOM 837 C C . GLY A 1 108 ? 20.060 -7.332 -13.420 1.00 94.12 108 GLY A C 1
ATOM 838 O O . GLY A 1 108 ? 20.135 -7.394 -14.646 1.00 94.12 108 GLY A O 1
ATOM 839 N N . ALA A 1 109 ? 19.646 -8.364 -12.680 1.00 94.19 109 ALA A N 1
ATOM 840 C CA . ALA A 1 109 ? 19.254 -9.649 -13.259 1.00 94.19 109 ALA A CA 1
ATOM 841 C C . ALA A 1 109 ? 18.011 -9.525 -14.159 1.00 94.19 109 ALA A C 1
ATOM 843 O O . ALA A 1 109 ? 17.994 -10.044 -15.276 1.00 94.19 109 ALA A O 1
ATOM 844 N N . ALA A 1 110 ? 16.993 -8.787 -13.711 1.00 94.06 110 ALA A N 1
ATOM 845 C CA . ALA A 1 110 ? 15.792 -8.522 -14.495 1.00 94.06 110 ALA A CA 1
ATOM 846 C C . ALA A 1 110 ? 16.106 -7.710 -15.761 1.00 94.06 110 ALA A C 1
ATOM 848 O O . ALA A 1 110 ? 15.632 -8.058 -16.840 1.00 94.06 110 ALA A O 1
ATOM 849 N N . ALA A 1 111 ? 16.940 -6.672 -15.659 1.00 95.12 111 ALA A N 1
ATOM 850 C CA . ALA A 1 111 ? 17.386 -5.873 -16.799 1.00 95.12 111 ALA A CA 1
ATOM 851 C C . ALA A 1 111 ? 18.147 -6.718 -17.837 1.00 95.12 111 ALA A C 1
ATOM 853 O O . ALA A 1 111 ? 17.878 -6.608 -19.035 1.00 95.12 111 ALA A O 1
ATOM 854 N N . ALA A 1 112 ? 19.022 -7.622 -17.382 1.00 94.88 112 ALA A N 1
ATOM 855 C CA . ALA A 1 112 ? 19.752 -8.545 -18.248 1.00 94.88 112 ALA A CA 1
ATOM 856 C C . ALA A 1 112 ? 18.819 -9.517 -18.990 1.00 94.88 112 ALA A C 1
ATOM 858 O O . ALA A 1 112 ? 18.941 -9.661 -20.204 1.00 94.88 112 ALA A O 1
ATOM 859 N N . LEU A 1 113 ? 17.843 -10.125 -18.302 1.00 94.38 113 LEU A N 1
ATOM 860 C CA . LEU A 1 113 ? 16.853 -11.012 -18.935 1.00 94.38 113 LEU A CA 1
ATOM 861 C C . LEU A 1 113 ? 15.928 -10.273 -19.904 1.00 94.38 113 LEU A C 1
ATOM 863 O O . LEU A 1 113 ? 15.501 -10.829 -20.913 1.00 94.38 113 LEU A O 1
ATOM 867 N N . LEU A 1 114 ? 15.623 -9.010 -19.611 1.00 93.69 114 LEU A N 1
ATOM 868 C CA . LEU A 1 114 ? 14.877 -8.151 -20.520 1.00 93.69 114 LEU A CA 1
ATOM 869 C C . LEU A 1 114 ? 15.745 -7.660 -21.687 1.00 93.69 114 LEU A C 1
ATOM 871 O O . LEU A 1 114 ? 15.183 -7.193 -22.670 1.00 93.69 114 LEU A O 1
ATOM 875 N N . GLY A 1 115 ? 17.074 -7.743 -21.615 1.00 94.44 115 GLY A N 1
ATOM 876 C CA . GLY A 1 115 ? 17.971 -7.185 -22.630 1.00 94.44 115 GLY A CA 1
ATOM 877 C C . GLY A 1 115 ? 17.866 -5.661 -22.747 1.00 94.44 115 GLY A C 1
ATOM 878 O O . GLY A 1 115 ? 17.968 -5.121 -23.847 1.00 94.44 115 GLY A O 1
ATOM 879 N N . LEU A 1 116 ? 17.595 -4.964 -21.639 1.00 93.50 116 LEU A N 1
ATOM 880 C CA . LEU A 1 116 ? 17.425 -3.509 -21.594 1.00 93.50 116 LEU A CA 1
ATOM 881 C C . LEU A 1 116 ? 18.318 -2.900 -20.500 1.00 93.50 116 LEU A C 1
ATOM 883 O O . LEU A 1 116 ? 18.346 -3.440 -19.395 1.00 93.50 116 LEU A O 1
ATOM 887 N N . PRO A 1 117 ? 19.007 -1.771 -20.750 1.00 93.62 117 PRO A N 1
ATOM 888 C CA . PRO A 1 117 ? 19.789 -1.099 -19.717 1.00 93.62 117 PRO A CA 1
ATOM 889 C C . PRO A 1 117 ? 18.877 -0.452 -18.665 1.00 93.62 117 PRO A C 1
ATOM 891 O O . PRO A 1 117 ? 17.775 0.003 -18.979 1.00 93.62 117 PRO A O 1
ATOM 894 N N . GLN A 1 118 ? 19.330 -0.390 -17.410 1.00 92.12 118 GLN A N 1
ATOM 895 C CA . GLN A 1 118 ? 18.526 0.163 -16.312 1.00 92.12 118 GLN A CA 1
ATOM 896 C C . GLN A 1 118 ? 18.292 1.666 -16.480 1.00 92.12 118 GLN A C 1
ATOM 898 O O . GLN A 1 118 ? 17.215 2.167 -16.174 1.00 92.12 118 GLN A O 1
ATOM 903 N N . GLU A 1 119 ? 19.262 2.377 -17.036 1.00 92.81 119 GLU A N 1
ATOM 904 C CA . GLU A 1 119 ? 19.230 3.817 -17.272 1.00 92.81 119 GLU A CA 1
ATOM 905 C C . GLU A 1 119 ? 18.344 4.194 -18.467 1.00 92.81 119 GLU A C 1
ATOM 907 O O . GLU A 1 119 ? 18.158 5.380 -18.731 1.00 92.81 119 GLU A O 1
ATOM 912 N N . LEU A 1 120 ? 17.780 3.211 -19.186 1.00 90.12 120 LEU A N 1
ATOM 913 C CA . LEU A 1 120 ? 16.936 3.446 -20.354 1.00 90.12 120 LEU A CA 1
ATOM 914 C C . LEU A 1 120 ? 15.730 4.316 -19.973 1.00 90.12 120 LEU A C 1
ATOM 916 O O . LEU A 1 120 ? 14.866 3.838 -19.227 1.00 90.12 120 LEU A O 1
ATOM 920 N N . PRO A 1 121 ? 15.610 5.550 -20.495 1.00 91.81 121 PRO A N 1
ATOM 921 C CA . PRO A 1 121 ? 14.406 6.340 -20.307 1.00 91.81 121 PRO A CA 1
ATOM 922 C C . PRO A 1 121 ? 13.240 5.688 -21.053 1.00 91.81 121 PRO A C 1
ATOM 924 O O . PRO A 1 121 ? 13.366 5.281 -22.208 1.00 91.81 121 PRO A O 1
ATOM 927 N N . LEU A 1 122 ? 12.086 5.603 -20.393 1.00 90.44 122 LEU A N 1
ATOM 928 C CA . LEU A 1 122 ? 10.902 4.948 -20.945 1.00 90.44 122 LEU A CA 1
ATOM 929 C C . LEU A 1 122 ? 9.767 5.950 -21.140 1.00 90.44 122 LEU A C 1
ATOM 931 O O . LEU A 1 122 ? 9.188 6.469 -20.179 1.00 90.44 122 LEU A O 1
ATOM 935 N N . SER A 1 123 ? 9.385 6.164 -22.396 1.00 89.38 123 SER A N 1
ATOM 936 C CA . SER A 1 123 ? 8.166 6.889 -22.754 1.00 89.38 123 SER A CA 1
ATOM 937 C C . SER A 1 123 ? 6.904 6.116 -22.329 1.00 89.38 123 SER A C 1
ATOM 939 O O . SER A 1 123 ? 6.950 4.901 -22.113 1.00 89.38 123 SER A O 1
ATOM 941 N N . PRO A 1 124 ? 5.729 6.767 -22.250 1.00 85.69 124 PRO A N 1
ATOM 942 C CA . PRO A 1 124 ? 4.468 6.076 -21.966 1.00 85.69 124 PRO A CA 1
ATOM 943 C C . PRO A 1 124 ? 4.111 4.957 -22.964 1.00 85.69 124 PRO A C 1
ATOM 945 O O . PRO A 1 124 ? 3.383 4.031 -22.611 1.00 85.69 124 PRO A O 1
ATOM 948 N N . GLY A 1 125 ? 4.588 5.031 -24.214 1.00 87.19 125 GLY A N 1
ATOM 949 C CA . GLY A 1 125 ? 4.446 3.953 -25.201 1.00 87.19 125 GLY A CA 1
ATOM 950 C C . GLY A 1 125 ? 5.291 2.737 -24.829 1.00 87.19 125 GLY A C 1
ATOM 951 O O . GLY A 1 125 ? 4.755 1.657 -24.601 1.00 87.19 125 GLY A O 1
ATOM 952 N N . GLN A 1 126 ? 6.590 2.958 -24.621 1.00 89.81 126 GLN A N 1
ATOM 953 C CA . GLN A 1 126 ? 7.546 1.904 -24.264 1.00 89.81 126 GLN A CA 1
ATOM 954 C C . GLN A 1 126 ? 7.197 1.209 -22.941 1.00 89.81 126 GLN A C 1
ATOM 956 O O . GLN A 1 126 ? 7.421 0.014 -22.788 1.00 89.81 126 GLN A O 1
ATOM 961 N N . ARG A 1 127 ? 6.586 1.916 -21.982 1.00 89.44 127 ARG A N 1
ATOM 962 C CA . ARG A 1 127 ? 6.097 1.294 -20.736 1.00 89.44 127 ARG A CA 1
ATOM 963 C C . ARG A 1 127 ? 4.970 0.300 -20.973 1.00 89.44 127 ARG A C 1
ATOM 965 O O . ARG A 1 127 ? 4.927 -0.728 -20.303 1.00 89.44 127 ARG A O 1
ATOM 972 N N . ARG A 1 128 ? 4.060 0.603 -21.902 1.00 88.50 128 ARG A N 1
ATOM 973 C CA . ARG A 1 128 ? 2.962 -0.304 -22.262 1.00 88.50 128 ARG A CA 1
ATOM 974 C C . ARG A 1 128 ? 3.493 -1.559 -22.948 1.00 88.50 128 ARG A C 1
ATOM 976 O O . ARG A 1 128 ? 2.994 -2.640 -22.674 1.00 88.50 128 ARG A O 1
ATOM 983 N N . GLU A 1 129 ? 4.539 -1.423 -23.755 1.00 90.81 129 GLU A N 1
ATOM 984 C CA . GLU A 1 129 ? 5.237 -2.554 -24.384 1.00 90.81 129 GLU A CA 1
ATOM 985 C C . GLU A 1 129 ? 6.092 -3.355 -23.388 1.00 90.81 129 GLU A C 1
ATOM 987 O O . GLU A 1 129 ? 6.245 -4.568 -23.524 1.00 90.81 129 GLU A O 1
ATOM 992 N N . LEU A 1 130 ? 6.624 -2.700 -22.352 1.00 91.56 130 LEU A N 1
ATOM 993 C CA . LEU A 1 130 ? 7.377 -3.347 -21.277 1.00 91.56 130 LEU A CA 1
ATOM 994 C C . LEU A 1 130 ? 6.480 -4.198 -20.365 1.00 91.56 130 LEU A C 1
ATOM 996 O O . LEU A 1 130 ? 6.921 -5.236 -19.877 1.00 91.56 130 LEU A O 1
ATOM 1000 N N . ALA A 1 131 ? 5.230 -3.787 -20.147 1.00 92.00 131 ALA A N 1
ATOM 1001 C CA . ALA A 1 131 ? 4.294 -4.462 -19.249 1.00 92.00 131 ALA A CA 1
ATOM 1002 C C . ALA A 1 131 ? 4.178 -5.989 -19.476 1.00 92.00 131 ALA A C 1
ATOM 1004 O O . ALA A 1 131 ? 4.433 -6.739 -18.531 1.00 92.00 131 ALA A O 1
ATOM 1005 N N . PRO A 1 132 ? 3.872 -6.499 -20.689 1.00 94.12 132 PRO A N 1
ATOM 1006 C CA . PRO A 1 132 ? 3.798 -7.944 -20.914 1.00 94.12 132 PRO A CA 1
ATOM 1007 C C . PRO A 1 132 ? 5.144 -8.650 -20.705 1.00 94.12 132 PRO A C 1
ATOM 1009 O O . PRO A 1 132 ? 5.165 -9.797 -20.272 1.00 94.12 132 PRO A O 1
ATOM 1012 N N . ARG A 1 133 ? 6.272 -7.968 -20.949 1.00 94.56 133 ARG A N 1
ATOM 1013 C CA . ARG A 1 133 ? 7.619 -8.532 -20.761 1.00 94.56 133 ARG A CA 1
ATOM 1014 C C . ARG A 1 133 ? 7.968 -8.701 -19.282 1.00 94.56 133 ARG A C 1
ATOM 1016 O O . ARG A 1 133 ? 8.595 -9.689 -18.918 1.00 94.56 133 ARG A O 1
ATOM 1023 N N . LEU A 1 134 ? 7.534 -7.776 -18.424 1.00 92.81 134 LEU A N 1
ATOM 1024 C CA . LEU A 1 134 ? 7.694 -7.905 -16.971 1.00 92.81 134 LEU A CA 1
ATOM 1025 C C . LEU A 1 134 ? 6.894 -9.089 -16.417 1.00 92.81 134 LEU A C 1
ATOM 1027 O O . LEU A 1 134 ? 7.396 -9.812 -15.563 1.00 92.81 134 LEU A O 1
ATOM 1031 N N . LEU A 1 135 ? 5.692 -9.334 -16.947 1.00 93.31 135 LEU A N 1
ATOM 1032 C CA . LEU A 1 135 ? 4.824 -10.440 -16.520 1.00 93.31 135 LEU A CA 1
ATOM 1033 C C . LEU A 1 135 ? 5.343 -11.834 -16.877 1.00 93.31 135 LEU A C 1
ATOM 1035 O O . LEU A 1 135 ? 4.791 -12.818 -16.400 1.00 93.31 135 LEU A O 1
ATOM 1039 N N . VAL A 1 136 ? 6.380 -11.931 -17.704 1.00 93.19 136 VAL A N 1
ATOM 1040 C CA . VAL A 1 136 ? 7.029 -13.205 -18.037 1.00 93.19 136 VAL A CA 1
ATOM 1041 C C . VAL A 1 136 ? 8.483 -13.252 -17.574 1.00 93.19 136 VAL A C 1
ATOM 1043 O O . VAL A 1 136 ? 9.166 -14.236 -17.834 1.00 93.19 136 VAL A O 1
ATOM 1046 N N . CYS A 1 137 ? 8.974 -12.209 -16.895 1.00 91.62 137 CYS A N 1
ATOM 1047 C CA . CYS A 1 137 ? 10.354 -12.129 -16.427 1.00 91.62 137 CYS A CA 1
ATOM 1048 C C . CYS A 1 137 ? 10.491 -12.811 -15.052 1.00 91.62 137 CYS A C 1
ATOM 1050 O O . CYS A 1 137 ? 9.987 -12.276 -14.059 1.00 91.62 137 CYS A O 1
ATOM 1052 N N . PRO A 1 138 ? 11.201 -13.954 -14.942 1.00 89.06 138 PRO A N 1
ATOM 1053 C CA . PRO A 1 138 ? 11.302 -14.685 -13.680 1.00 89.06 138 PRO A CA 1
ATOM 1054 C C . PRO A 1 138 ? 11.979 -13.869 -12.578 1.00 89.06 138 PRO A C 1
ATOM 1056 O O . PRO A 1 138 ? 11.482 -13.839 -11.461 1.00 89.06 138 PRO A O 1
ATOM 1059 N N . ALA A 1 139 ? 13.041 -13.128 -12.913 1.00 87.88 139 ALA A N 1
ATOM 1060 C CA . ALA A 1 139 ? 13.760 -12.273 -11.963 1.00 87.88 139 ALA A CA 1
ATOM 1061 C C . ALA A 1 139 ? 12.935 -11.070 -11.465 1.00 87.88 139 ALA A C 1
ATOM 1063 O O . ALA A 1 139 ? 13.334 -10.397 -10.524 1.00 87.88 139 ALA A O 1
ATOM 1064 N N . PHE A 1 140 ? 11.803 -10.770 -12.110 1.00 87.62 140 PHE A N 1
ATOM 1065 C CA . PHE A 1 140 ? 10.870 -9.736 -11.668 1.00 87.62 140 PHE A CA 1
ATOM 1066 C C . PHE A 1 140 ? 9.740 -10.301 -10.796 1.00 87.62 140 PHE A C 1
ATOM 1068 O O . PHE A 1 140 ? 9.322 -9.653 -9.839 1.00 87.62 140 PHE A O 1
ATOM 1075 N N . LEU A 1 141 ? 9.231 -11.492 -11.125 1.00 85.31 141 LEU A N 1
ATOM 1076 C CA . LEU A 1 141 ? 8.119 -12.129 -10.406 1.00 85.31 141 LEU A CA 1
ATOM 1077 C C . LEU A 1 141 ? 8.563 -12.911 -9.166 1.00 85.31 141 LEU A C 1
ATOM 1079 O O . LEU A 1 141 ? 7.814 -13.023 -8.193 1.00 85.31 141 LEU A O 1
ATOM 1083 N N . HIS A 1 142 ? 9.775 -13.453 -9.223 1.00 79.75 142 HIS A N 1
ATOM 1084 C CA . HIS A 1 142 ? 10.411 -14.245 -8.179 1.00 79.75 142 HIS A CA 1
ATOM 1085 C C . HIS A 1 142 ? 11.845 -13.731 -7.950 1.00 79.75 142 HIS A C 1
ATOM 1087 O O . HIS A 1 142 ? 12.796 -14.446 -8.274 1.00 79.75 142 HIS A O 1
ATOM 1093 N N . PRO A 1 143 ? 11.990 -12.468 -7.498 1.00 67.25 143 PRO A N 1
ATOM 1094 C CA . PRO A 1 143 ? 13.288 -11.867 -7.203 1.00 67.25 143 PRO A CA 1
ATOM 1095 C C . PRO A 1 143 ? 14.010 -12.564 -6.040 1.00 67.25 143 PRO A C 1
ATOM 1097 O O . PRO A 1 143 ? 13.320 -13.097 -5.138 1.00 67.25 143 PRO A O 1
#

pLDDT: mean 90.61, std 7.43, range [56.88, 98.44]

Sequence (143 aa):
MDSAPVILARALGDFTQWALGRALAAGVRRLYFLSRDGWYPFQLGEALCRGWDLPIECRYLYGSRRAWRLPLAHRDPARLVGQLCGKGGGATLGDILFQAGLSPREAGAAAALLGLPQELPLSPGQRRELAPRLLVCPAFLHP